Protein AF-F0H7C6-F1 (afdb_monomer_lite)

Foldseek 3Di:
DDDPPPPLALAEPQQWQAAEPPQQWTDGPPDQDDCVSQVAQDWHFYDDPHDTLFTEGEHDDPPDDWFLQHQYFYDDPSTTGGALIPPNVLAPDPVNVVSNVNSVVSCVVSVVSVVVVQVVCVVVVRYDD

Organism: NCBI:txid944557

pLDDT: mean 78.94, std 15.11, range [32.88, 96.88]

Sequence (129 aa):
MTRAASSPYLFTLDNIKSFNAQTREIIFQDFEPTSLLFPIYRNIEIHSYGKVLLHISTFVSSFNSQIFTDLSLVSESGKFYLSDCYPRNIEDNSQYVKENKAIQKAKEKRAAEWGEFLSILKKHGKLIE

Secondary structure (DSSP, 8-state):
-------S-SB-GGGEEEEETTT-EEEESSS---TTTS-TT-EEEEEETTEEEEEEEEE---SS--BSSS-EEEEETTEEEEESSBSGGGTT-GGGHHHHHHHHHHHHHTHHHHHHHHHHHHHTT-EE-

Radius of gyration: 14.86 Å; chains: 1; bounding box: 46×32×32 Å

Structure (mmCIF, N/CA/C/O backbone):
data_AF-F0H7C6-F1
#
_entry.id   AF-F0H7C6-F1
#
loop_
_atom_site.group_PDB
_atom_site.id
_atom_site.type_symbol
_atom_site.label_atom_id
_atom_site.label_alt_id
_atom_site.label_comp_id
_atom_site.label_asym_id
_atom_site.label_entity_id
_atom_site.label_seq_id
_atom_site.pdbx_PDB_ins_code
_atom_site.Cartn_x
_atom_site.Cartn_y
_atom_site.Cartn_z
_atom_site.occupancy
_atom_site.B_iso_or_equiv
_atom_site.auth_seq_id
_atom_site.auth_comp_id
_atom_site.auth_asym_id
_atom_site.auth_atom_id
_atom_site.pdbx_PDB_model_num
ATOM 1 N N . MET A 1 1 ? -26.294 -19.960 11.354 1.00 34.12 1 MET A N 1
ATOM 2 C CA . MET A 1 1 ? -25.149 -19.535 10.524 1.00 34.12 1 MET A CA 1
ATOM 3 C C . MET A 1 1 ? -25.652 -18.495 9.540 1.00 34.12 1 MET A C 1
ATOM 5 O O . MET A 1 1 ? -26.256 -18.844 8.535 1.00 34.12 1 MET A O 1
ATOM 9 N N . THR A 1 2 ? -25.542 -17.217 9.880 1.00 32.88 2 THR A N 1
ATOM 10 C CA . THR A 1 2 ? -25.925 -16.123 8.984 1.00 32.88 2 THR A CA 1
ATOM 11 C C . THR A 1 2 ? -24.890 -16.030 7.868 1.00 32.88 2 THR A C 1
ATOM 13 O O . THR A 1 2 ? -23.695 -15.956 8.145 1.00 32.88 2 THR A O 1
ATOM 16 N N . ARG A 1 3 ? -25.353 -16.082 6.609 1.00 35.44 3 ARG A N 1
ATOM 17 C CA . ARG A 1 3 ? -24.557 -15.792 5.407 1.00 35.44 3 ARG A CA 1
ATOM 18 C C . ARG A 1 3 ? -23.804 -14.484 5.646 1.00 35.44 3 ARG A C 1
ATOM 20 O O . ARG A 1 3 ? -24.420 -13.422 5.594 1.00 35.44 3 ARG A O 1
ATOM 27 N N . ALA A 1 4 ? -22.491 -14.550 5.848 1.00 38.38 4 ALA A N 1
ATOM 28 C CA . ALA A 1 4 ? -21.646 -13.465 5.392 1.00 38.38 4 ALA A CA 1
ATOM 29 C C . ALA A 1 4 ? -21.852 -13.442 3.876 1.00 38.38 4 ALA A C 1
ATOM 31 O O . ALA A 1 4 ? -21.396 -14.335 3.160 1.00 38.38 4 ALA A O 1
ATOM 32 N N . ALA A 1 5 ? -22.679 -12.510 3.399 1.00 36.22 5 ALA A N 1
ATOM 33 C CA . ALA A 1 5 ? -22.670 -12.152 1.996 1.00 36.22 5 ALA A CA 1
ATOM 34 C C . ALA A 1 5 ? -21.199 -11.958 1.621 1.00 36.22 5 ALA A C 1
ATOM 36 O O . ALA A 1 5 ? -20.463 -11.313 2.367 1.00 36.22 5 ALA A O 1
ATOM 37 N N . SER A 1 6 ? -20.768 -12.587 0.532 1.00 40.88 6 SER A N 1
ATOM 38 C CA . SER A 1 6 ? -19.458 -12.365 -0.057 1.00 40.88 6 SER A CA 1
ATOM 39 C C . SER A 1 6 ? -19.336 -10.874 -0.360 1.00 40.88 6 SER A C 1
ATOM 41 O O . SER A 1 6 ? -19.740 -10.428 -1.433 1.00 40.88 6 SER A O 1
ATOM 43 N N . SER A 1 7 ? -18.863 -10.082 0.598 1.00 43.75 7 SER A N 1
ATOM 44 C CA . SER A 1 7 ? -18.415 -8.736 0.301 1.00 43.75 7 SER A CA 1
ATOM 45 C C . SER A 1 7 ? -17.261 -8.920 -0.682 1.00 43.75 7 SER A C 1
ATOM 47 O O . SER A 1 7 ? -16.282 -9.571 -0.321 1.00 43.75 7 SER A O 1
ATOM 49 N N . PRO A 1 8 ? -17.340 -8.388 -1.914 1.00 50.94 8 PRO A N 1
ATOM 50 C CA . PRO A 1 8 ? -16.219 -8.409 -2.859 1.00 50.94 8 PRO A CA 1
ATOM 51 C C . PRO A 1 8 ? -15.022 -7.566 -2.367 1.00 50.94 8 PRO A C 1
ATOM 53 O O . PRO A 1 8 ? -14.013 -7.442 -3.053 1.00 50.94 8 PRO A O 1
ATOM 56 N N . TYR A 1 9 ? -15.139 -6.985 -1.173 1.00 54.09 9 TYR A N 1
ATOM 57 C CA . TYR A 1 9 ? -14.218 -6.046 -0.563 1.00 54.09 9 TYR A CA 1
ATOM 58 C C . TYR A 1 9 ? -13.341 -6.775 0.454 1.00 54.09 9 TYR A C 1
ATOM 60 O O . TYR A 1 9 ? -13.744 -7.012 1.590 1.00 54.09 9 TYR A O 1
ATOM 68 N N . LEU A 1 10 ? -12.132 -7.134 0.031 1.00 57.28 10 LEU A N 1
ATOM 69 C CA . LEU A 1 10 ? -11.116 -7.736 0.900 1.00 57.28 10 LEU A CA 1
ATOM 70 C C . LEU A 1 10 ? -10.391 -6.700 1.772 1.00 57.28 10 LEU A C 1
ATOM 72 O O . LEU A 1 10 ? -9.758 -7.057 2.761 1.00 57.28 10 LEU A O 1
ATOM 76 N N . PHE A 1 11 ? -10.496 -5.418 1.410 1.00 65.12 11 PHE A N 1
ATOM 77 C CA . PHE A 1 11 ? -9.902 -4.299 2.127 1.00 65.12 11 PHE A CA 1
ATOM 78 C C . PHE A 1 11 ? -10.961 -3.265 2.498 1.00 65.12 11 PHE A C 1
ATOM 80 O O . PHE A 1 11 ? -11.417 -2.480 1.666 1.00 65.12 11 PHE A O 1
ATOM 87 N N . THR A 1 12 ? -11.307 -3.226 3.778 1.00 71.88 12 THR A N 1
ATOM 88 C CA . THR A 1 12 ? -12.123 -2.162 4.366 1.00 71.88 12 THR A CA 1
ATOM 89 C C . THR A 1 12 ? -11.357 -1.503 5.505 1.00 71.88 12 THR A C 1
ATOM 91 O O . THR A 1 12 ? -10.427 -2.092 6.060 1.00 71.88 12 THR A O 1
ATOM 94 N N . LEU A 1 13 ? -11.745 -0.283 5.883 1.00 74.44 13 LEU A N 1
ATOM 95 C CA . LEU A 1 13 ? -11.157 0.373 7.053 1.00 74.44 13 LEU A CA 1
ATOM 96 C C . LEU A 1 13 ? -11.293 -0.478 8.310 1.00 74.44 13 LEU A C 1
ATOM 98 O O . LEU A 1 13 ? -10.375 -0.470 9.122 1.00 74.44 13 LEU A O 1
ATOM 102 N N . ASP A 1 14 ? -12.386 -1.221 8.466 1.00 78.81 14 ASP A N 1
ATOM 103 C CA . ASP A 1 14 ? -12.644 -2.062 9.640 1.00 78.81 14 ASP A CA 1
ATOM 104 C C . ASP A 1 14 ? -11.611 -3.184 9.774 1.00 78.81 14 ASP A C 1
ATOM 106 O O . ASP A 1 14 ? -11.224 -3.559 10.874 1.00 78.81 14 ASP A O 1
ATOM 110 N N . ASN A 1 15 ? -11.092 -3.649 8.643 1.00 81.31 15 ASN A N 1
ATOM 111 C CA . ASN A 1 15 ? -10.118 -4.726 8.551 1.00 81.31 15 ASN A CA 1
ATOM 112 C C . ASN A 1 15 ? -8.661 -4.270 8.721 1.00 81.31 15 ASN A C 1
ATOM 114 O O . ASN A 1 15 ? -7.777 -5.099 8.939 1.00 81.31 15 ASN A O 1
ATOM 118 N N . ILE A 1 16 ? -8.389 -2.966 8.643 1.00 87.06 16 ILE A N 1
ATOM 119 C CA . ILE A 1 16 ? -7.048 -2.402 8.827 1.00 87.06 16 ILE A CA 1
ATOM 120 C C . ILE A 1 16 ? -6.859 -2.064 10.304 1.00 87.06 16 ILE A C 1
ATOM 122 O O . ILE A 1 16 ? -7.609 -1.265 10.858 1.00 87.06 16 ILE A O 1
ATOM 126 N N . LYS A 1 17 ? -5.833 -2.629 10.940 1.00 91.50 17 LYS A N 1
ATOM 127 C CA . LYS A 1 17 ? -5.420 -2.258 12.298 1.00 91.50 17 LYS A CA 1
ATOM 128 C C . LYS A 1 17 ? -4.591 -0.981 12.276 1.00 91.50 17 LYS A C 1
ATOM 130 O O . LYS A 1 17 ? -4.892 -0.028 12.988 1.00 91.50 17 LYS A O 1
ATOM 135 N N . SER A 1 18 ? -3.546 -0.969 11.453 1.00 93.94 18 SER A N 1
ATOM 136 C CA . SER A 1 18 ? -2.665 0.183 11.292 1.00 93.94 18 SER A CA 1
ATOM 137 C C . SER A 1 18 ? -1.943 0.159 9.950 1.00 93.94 18 SER A C 1
ATOM 139 O O . SER A 1 18 ? -1.724 -0.902 9.366 1.00 93.94 18 SER A O 1
ATOM 141 N N . PHE A 1 19 ? -1.528 1.332 9.493 1.00 94.69 19 PHE A N 1
ATOM 142 C CA . PHE A 1 19 ? -0.711 1.517 8.305 1.00 94.69 19 PHE A CA 1
ATOM 143 C C . PHE A 1 19 ? 0.425 2.492 8.604 1.00 94.69 19 PHE A C 1
ATOM 145 O O . PHE A 1 19 ? 0.179 3.581 9.120 1.00 94.69 19 PHE A O 1
ATOM 152 N N . ASN A 1 20 ? 1.657 2.112 8.277 1.00 96.88 20 ASN A N 1
ATOM 153 C CA . ASN A 1 20 ? 2.829 2.962 8.444 1.00 96.88 20 ASN A CA 1
ATOM 154 C C . ASN A 1 20 ? 3.156 3.678 7.129 1.00 96.88 20 ASN A C 1
ATOM 156 O O . ASN A 1 20 ? 3.479 3.036 6.130 1.00 96.88 20 ASN A O 1
ATOM 160 N N . ALA A 1 21 ? 3.081 5.010 7.130 1.00 94.06 21 ALA A N 1
ATOM 161 C CA . ALA A 1 21 ? 3.292 5.821 5.934 1.00 94.06 21 ALA A CA 1
ATOM 162 C C . ALA A 1 21 ? 4.726 5.731 5.390 1.00 94.06 21 ALA A C 1
ATOM 164 O O . ALA A 1 21 ? 4.920 5.780 4.174 1.00 94.06 21 ALA A O 1
ATOM 165 N N . GLN A 1 22 ? 5.714 5.575 6.278 1.00 92.06 22 GLN A N 1
ATOM 166 C CA . GLN A 1 22 ? 7.134 5.530 5.929 1.00 92.06 22 GLN A CA 1
ATOM 167 C C . GLN A 1 22 ? 7.534 4.162 5.371 1.00 92.06 22 GLN A C 1
ATOM 169 O O . GLN A 1 22 ? 8.125 4.073 4.299 1.00 92.06 22 GLN A O 1
ATOM 174 N N . THR A 1 23 ? 7.193 3.079 6.076 1.00 93.12 23 THR A N 1
ATOM 175 C CA . THR A 1 23 ? 7.585 1.712 5.683 1.00 93.12 23 THR A CA 1
ATOM 176 C C . THR A 1 23 ? 6.624 1.074 4.685 1.00 93.12 23 THR A C 1
ATOM 178 O O . THR A 1 23 ? 6.932 0.022 4.117 1.00 93.12 23 THR A O 1
ATOM 181 N N . ARG A 1 24 ? 5.450 1.690 4.498 1.00 92.94 24 ARG A N 1
ATOM 182 C CA . ARG A 1 24 ? 4.296 1.163 3.761 1.00 92.94 24 ARG A CA 1
ATOM 183 C C . ARG A 1 24 ? 3.742 -0.152 4.320 1.00 92.94 24 ARG A C 1
ATOM 185 O O . ARG A 1 24 ? 2.995 -0.837 3.621 1.00 92.94 24 ARG A O 1
ATOM 192 N N . GLU A 1 25 ? 4.113 -0.525 5.545 1.00 93.19 25 GLU A N 1
ATOM 193 C CA . GLU A 1 25 ? 3.612 -1.731 6.212 1.00 93.19 25 GLU A CA 1
ATOM 194 C C . GLU A 1 25 ? 2.134 -1.559 6.561 1.00 93.19 25 GLU A C 1
ATOM 196 O O . GLU A 1 25 ? 1.732 -0.545 7.136 1.00 93.19 25 GLU A O 1
ATOM 201 N N . ILE A 1 26 ? 1.333 -2.567 6.229 1.00 90.69 26 ILE A N 1
ATOM 202 C CA . ILE A 1 26 ? -0.080 -2.640 6.579 1.00 90.69 26 ILE A CA 1
ATOM 203 C C . ILE A 1 26 ? -0.313 -3.827 7.508 1.00 90.69 26 ILE A C 1
ATOM 205 O O . ILE A 1 26 ? 0.106 -4.950 7.232 1.00 90.69 26 ILE A O 1
ATOM 209 N N . ILE A 1 27 ? -0.983 -3.565 8.626 1.00 90.19 27 ILE A N 1
ATOM 210 C CA . ILE A 1 27 ? -1.346 -4.575 9.615 1.00 90.19 27 ILE A CA 1
ATOM 211 C C . ILE A 1 27 ? -2.859 -4.716 9.600 1.00 90.19 27 ILE A C 1
ATOM 213 O O . ILE A 1 27 ? -3.587 -3.730 9.737 1.00 90.19 27 ILE A O 1
ATOM 217 N N . PHE A 1 28 ? -3.324 -5.950 9.466 1.00 86.06 28 PHE A N 1
ATOM 218 C CA . PHE A 1 28 ? -4.740 -6.288 9.504 1.00 86.06 28 PHE A CA 1
ATOM 219 C C . PHE A 1 28 ? -5.181 -6.663 10.917 1.00 86.06 28 PHE A C 1
ATOM 221 O O . PHE A 1 28 ? -4.373 -7.080 11.749 1.00 86.06 28 PHE A O 1
ATOM 228 N N . GLN A 1 29 ? -6.469 -6.490 11.189 1.00 85.56 29 GLN A N 1
ATOM 229 C CA . GLN A 1 29 ? -7.129 -7.030 12.373 1.00 85.56 29 GLN A CA 1
ATOM 230 C C . GLN A 1 29 ? -8.179 -8.054 11.954 1.00 85.56 29 GLN A C 1
ATOM 232 O O . GLN A 1 29 ? -8.699 -8.008 10.841 1.00 85.56 29 GLN A O 1
ATOM 237 N N . ASP A 1 30 ? -8.488 -8.965 12.873 1.00 79.38 30 ASP A N 1
ATOM 238 C CA . ASP A 1 30 ? -9.600 -9.913 12.767 1.00 79.38 30 ASP A CA 1
ATOM 239 C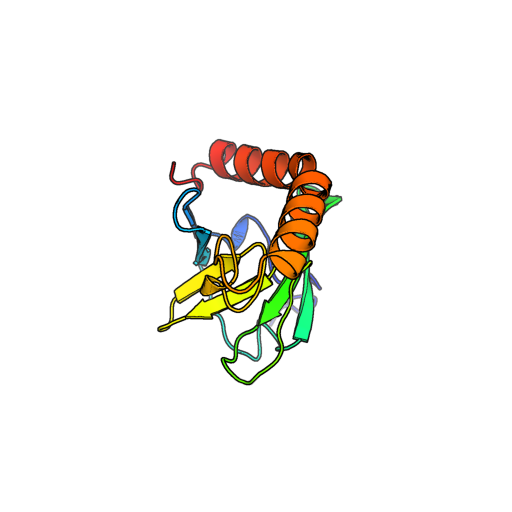 C . ASP A 1 30 ? -9.463 -10.992 11.671 1.00 79.38 30 ASP A C 1
ATOM 241 O O . ASP A 1 30 ? -10.365 -11.811 11.504 1.00 79.38 30 ASP A O 1
ATOM 245 N N . PHE A 1 31 ? -8.322 -11.063 10.972 1.00 74.25 31 PHE A N 1
ATOM 246 C CA . PHE A 1 31 ? -7.932 -12.199 10.126 1.00 74.25 31 PHE A CA 1
ATOM 247 C C . PHE A 1 31 ? -6.416 -12.263 9.892 1.00 74.25 31 PHE A C 1
ATOM 249 O O . PHE A 1 31 ? -5.696 -11.271 10.016 1.00 74.25 31 PHE A O 1
ATOM 256 N N . GLU A 1 32 ? -5.950 -13.445 9.490 1.00 68.69 32 GLU A N 1
ATOM 257 C CA . GLU A 1 32 ? -4.604 -13.660 8.965 1.00 68.69 32 GLU A CA 1
ATOM 258 C C . GLU A 1 32 ? -4.644 -13.615 7.428 1.00 68.69 32 GLU A C 1
ATOM 260 O O . GLU A 1 32 ? -5.477 -14.304 6.828 1.00 68.69 32 GLU A O 1
ATOM 265 N N . PRO A 1 33 ? -3.800 -12.815 6.753 1.00 70.31 33 PRO A N 1
ATOM 266 C CA . PRO A 1 33 ? -3.838 -12.731 5.301 1.00 70.31 33 PRO A CA 1
ATOM 267 C C . PRO A 1 33 ? -3.318 -14.029 4.672 1.00 70.31 33 PRO A C 1
ATOM 269 O O . PRO A 1 33 ? -2.120 -14.291 4.607 1.00 70.31 33 PRO A O 1
ATOM 272 N N . THR A 1 34 ? -4.244 -14.857 4.199 1.00 70.38 34 THR A N 1
ATOM 273 C CA . THR A 1 34 ? -3.945 -16.106 3.488 1.00 70.38 34 THR A CA 1
ATOM 274 C C . THR A 1 34 ? -4.079 -15.906 1.982 1.00 70.38 34 THR A C 1
ATOM 276 O O . THR A 1 34 ? -4.777 -15.000 1.536 1.00 70.38 34 THR A O 1
ATOM 279 N N . SER A 1 35 ? -3.489 -16.788 1.171 1.00 63.25 35 SER A N 1
ATOM 280 C CA . SER A 1 35 ? -3.709 -16.804 -0.287 1.00 63.25 35 SER A CA 1
ATOM 281 C C . SER A 1 35 ? -5.160 -17.116 -0.684 1.00 63.25 35 SER A C 1
ATOM 283 O O . SER A 1 35 ? -5.545 -16.881 -1.826 1.00 63.25 35 SER A O 1
ATOM 285 N N . LEU A 1 36 ? -5.972 -17.631 0.246 1.00 65.62 36 LEU A N 1
ATOM 286 C CA . LEU A 1 36 ? -7.408 -17.830 0.061 1.00 65.62 36 LEU A CA 1
ATOM 287 C C . LEU A 1 36 ? -8.179 -16.506 0.198 1.00 65.62 36 LEU A C 1
ATOM 289 O O . LEU A 1 36 ? -9.095 -16.250 -0.579 1.00 65.62 36 LEU A O 1
ATOM 293 N N . LEU A 1 37 ? -7.798 -15.673 1.174 1.00 64.50 37 LEU A N 1
ATOM 294 C CA . LEU A 1 37 ? -8.384 -14.347 1.389 1.00 64.50 37 LEU A CA 1
ATOM 295 C C . LEU A 1 37 ? -7.817 -13.325 0.402 1.00 64.50 37 LEU A C 1
ATOM 297 O O . LEU A 1 37 ? -8.568 -12.554 -0.166 1.00 64.50 37 LEU A O 1
ATOM 301 N N . PHE A 1 38 ? -6.519 -13.360 0.119 1.00 66.12 38 PHE A N 1
ATOM 302 C CA . PHE A 1 38 ? -5.858 -12.507 -0.867 1.00 66.12 38 PHE A CA 1
ATOM 303 C C . PHE A 1 38 ? -5.367 -13.380 -2.020 1.00 66.12 38 PHE A C 1
ATOM 305 O O . PHE A 1 38 ? -4.182 -13.714 -2.079 1.00 66.12 38 PHE A O 1
ATOM 312 N N . PRO A 1 39 ? -6.267 -13.802 -2.927 1.00 63.97 39 PRO A N 1
ATOM 313 C CA . PRO A 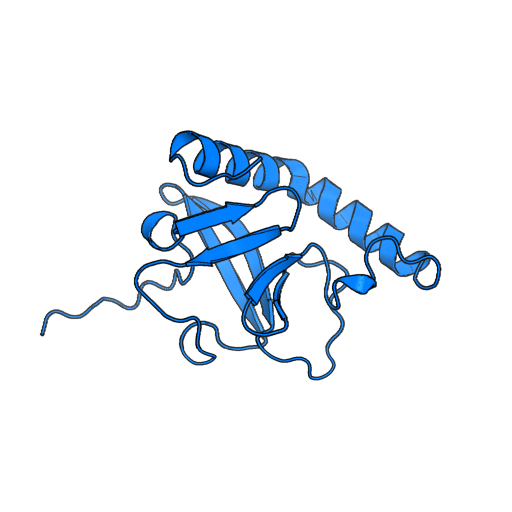1 39 ? -5.876 -14.577 -4.094 1.00 63.97 39 PRO A CA 1
ATOM 314 C C . PRO A 1 39 ? -4.787 -13.840 -4.866 1.00 63.97 39 PRO A C 1
ATOM 316 O O . PRO A 1 39 ? -4.893 -12.642 -5.116 1.00 63.97 39 PRO A O 1
ATOM 319 N N . ILE A 1 40 ? -3.731 -14.567 -5.221 1.00 66.06 40 ILE A N 1
ATOM 320 C CA . ILE A 1 40 ? -2.580 -14.045 -5.964 1.00 66.06 40 ILE A CA 1
ATOM 321 C C . ILE A 1 40 ? -3.063 -13.562 -7.345 1.00 66.06 40 ILE A C 1
ATOM 323 O O . ILE A 1 40 ? -3.921 -14.207 -7.952 1.00 66.06 40 ILE A O 1
ATOM 327 N N . TYR A 1 41 ? -2.514 -12.448 -7.842 1.00 61.69 41 TYR A N 1
ATOM 328 C CA . TYR A 1 41 ? -2.810 -11.878 -9.165 1.00 61.69 41 TYR A CA 1
ATOM 329 C C . TYR A 1 41 ? -4.250 -11.376 -9.339 1.00 61.69 41 TYR A C 1
ATOM 331 O O . TYR A 1 41 ? -4.844 -11.511 -10.412 1.00 61.69 41 TYR A O 1
ATOM 339 N N . ARG A 1 42 ? -4.843 -10.799 -8.290 1.00 65.12 42 ARG A N 1
ATOM 340 C CA . ARG A 1 42 ? -6.166 -10.169 -8.363 1.00 65.12 42 ARG A CA 1
ATOM 341 C C . ARG A 1 42 ? -6.071 -8.671 -8.132 1.00 65.12 42 ARG A C 1
ATOM 343 O O . ARG A 1 42 ? -5.284 -8.201 -7.318 1.00 65.12 42 ARG A O 1
ATOM 350 N N . ASN A 1 43 ? -6.933 -7.940 -8.829 1.00 65.38 43 ASN A N 1
ATOM 351 C CA . ASN A 1 43 ? -7.199 -6.551 -8.505 1.00 65.38 43 ASN A CA 1
ATOM 352 C C . ASN A 1 43 ? -8.186 -6.527 -7.339 1.00 65.38 43 ASN A C 1
ATOM 354 O O . ASN A 1 43 ? -9.272 -7.102 -7.427 1.00 65.38 43 ASN A O 1
ATOM 358 N N . ILE A 1 44 ? -7.788 -5.888 -6.252 1.00 72.44 44 ILE A N 1
ATOM 359 C CA . ILE A 1 44 ? -8.617 -5.581 -5.092 1.00 72.44 44 ILE A CA 1
ATOM 360 C C . ILE A 1 44 ? -8.803 -4.066 -5.029 1.00 72.44 44 ILE A C 1
ATOM 362 O O . ILE A 1 44 ? -8.015 -3.297 -5.584 1.00 72.44 44 ILE A O 1
ATOM 366 N N . GLU A 1 45 ? -9.840 -3.635 -4.331 1.00 73.00 45 GLU A N 1
ATOM 367 C CA . GLU A 1 45 ? -10.162 -2.223 -4.185 1.00 73.00 45 GLU A CA 1
ATOM 368 C C . GLU A 1 45 ? -10.227 -1.854 -2.708 1.00 73.00 45 GLU A C 1
ATOM 370 O O . GLU A 1 45 ? -10.814 -2.584 -1.906 1.00 73.00 45 GLU A O 1
ATOM 375 N N . ILE A 1 46 ? -9.656 -0.706 -2.350 1.00 69.12 46 ILE A N 1
ATOM 376 C CA . ILE A 1 46 ? -9.938 -0.052 -1.072 1.00 69.12 46 ILE A CA 1
ATOM 377 C C . ILE A 1 46 ? -11.140 0.842 -1.285 1.00 69.12 46 ILE A C 1
ATOM 379 O O . ILE A 1 46 ? -11.114 1.707 -2.156 1.00 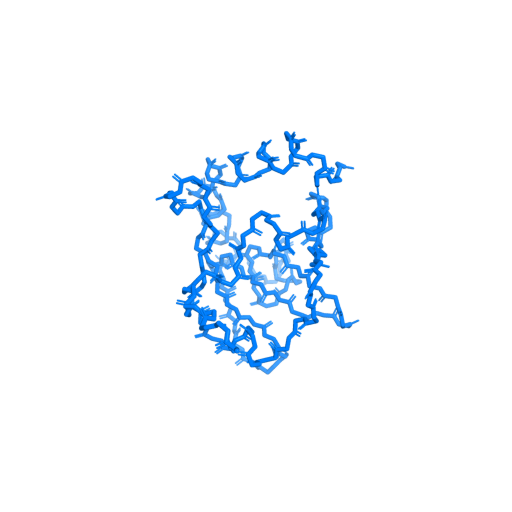69.12 46 ILE A O 1
ATOM 383 N N . HIS A 1 47 ? -12.166 0.660 -0.464 1.00 68.88 47 HIS A N 1
ATOM 384 C CA . HIS A 1 47 ? -13.373 1.476 -0.500 1.00 68.88 47 HIS A CA 1
ATOM 385 C C . HIS A 1 47 ? -13.480 2.373 0.730 1.00 68.88 47 HIS A C 1
ATOM 387 O O . HIS A 1 47 ? -13.074 2.001 1.831 1.00 68.88 47 HIS A O 1
ATOM 393 N N . SER A 1 48 ? -14.095 3.538 0.552 1.00 67.38 48 SER A N 1
ATOM 394 C CA . SER A 1 48 ? -14.545 4.404 1.641 1.00 67.38 48 SER A CA 1
ATOM 395 C C . SER A 1 48 ? -15.929 4.947 1.319 1.00 67.38 48 SER A C 1
ATOM 397 O O . SER A 1 48 ? -16.135 5.525 0.254 1.00 67.38 48 SER A O 1
ATOM 399 N N . TYR A 1 49 ? -16.894 4.710 2.214 1.00 66.88 49 TYR A N 1
ATOM 400 C CA . TYR A 1 49 ? -18.292 5.153 2.088 1.00 66.88 49 TYR A CA 1
ATOM 401 C C . TYR A 1 49 ? -18.921 4.913 0.691 1.00 66.88 49 TYR A C 1
ATOM 403 O O . TYR A 1 49 ? -19.690 5.737 0.205 1.00 66.88 49 TYR A O 1
ATOM 411 N N . GLY A 1 50 ? -18.599 3.788 0.036 1.00 65.88 50 GLY A N 1
ATOM 412 C CA . GLY A 1 50 ? -19.141 3.414 -1.282 1.00 65.88 50 GLY A CA 1
ATOM 413 C C . GLY A 1 50 ? -18.377 3.948 -2.504 1.00 65.88 50 GLY A C 1
ATOM 414 O O . GLY A 1 50 ? -18.846 3.771 -3.626 1.00 65.88 50 GLY A O 1
ATOM 415 N N . LYS A 1 51 ? -17.212 4.581 -2.312 1.00 71.62 51 LYS A N 1
ATOM 416 C CA . LYS A 1 51 ? -16.296 5.020 -3.377 1.00 71.62 51 LYS A CA 1
ATOM 417 C C . LYS A 1 51 ? -15.031 4.155 -3.387 1.00 71.62 51 LYS A C 1
ATOM 419 O O . LYS A 1 51 ? -14.440 3.941 -2.327 1.00 71.62 51 LYS A O 1
ATOM 424 N N . VAL A 1 52 ? -14.579 3.743 -4.577 1.00 72.19 52 VAL A N 1
ATOM 425 C CA . VAL A 1 52 ? -13.242 3.155 -4.772 1.00 72.19 52 VAL A CA 1
ATOM 426 C C . VAL A 1 52 ? -12.191 4.240 -4.550 1.00 72.19 52 VAL A C 1
ATOM 428 O O . VAL A 1 52 ? -12.164 5.242 -5.261 1.00 72.19 52 VAL A O 1
ATOM 431 N N . LEU A 1 53 ? -11.343 4.044 -3.548 1.00 75.94 53 LEU A N 1
ATOM 432 C CA . LEU A 1 53 ? -10.185 4.883 -3.274 1.00 75.94 53 LEU A CA 1
ATOM 433 C C . LEU A 1 53 ? -8.966 4.398 -4.043 1.00 75.94 53 LEU A C 1
ATOM 435 O O . LEU A 1 53 ? -8.361 5.167 -4.768 1.00 75.94 53 LEU A O 1
ATOM 439 N N . LEU A 1 54 ? -8.590 3.130 -3.898 1.00 80.44 54 LEU A N 1
ATOM 440 C CA . LEU A 1 54 ? -7.370 2.606 -4.509 1.00 80.44 54 LEU A CA 1
ATOM 441 C C . LEU A 1 54 ? -7.653 1.280 -5.192 1.00 80.44 54 LEU A C 1
ATOM 443 O O . LEU A 1 54 ? -8.282 0.408 -4.599 1.00 80.44 54 LEU A O 1
ATOM 447 N N . HIS A 1 55 ? -7.121 1.119 -6.400 1.00 79.44 55 HIS A N 1
ATOM 448 C CA . HIS A 1 55 ? -6.970 -0.183 -7.037 1.00 79.44 55 HIS A CA 1
ATOM 449 C C . HIS A 1 55 ? -5.604 -0.749 -6.664 1.00 79.44 55 HIS A C 1
ATOM 451 O O . HIS A 1 55 ? -4.592 -0.054 -6.785 1.00 79.44 55 HIS A O 1
ATOM 457 N N . ILE A 1 56 ? -5.583 -1.993 -6.198 1.00 78.06 56 ILE A N 1
ATOM 458 C CA . ILE A 1 56 ? -4.370 -2.675 -5.758 1.00 78.06 56 ILE A CA 1
ATOM 459 C C . ILE A 1 56 ? -4.279 -4.028 -6.448 1.00 78.06 56 ILE A C 1
ATOM 461 O O . ILE A 1 56 ? -5.254 -4.770 -6.502 1.00 78.06 56 ILE A O 1
ATOM 465 N N . SER A 1 57 ? -3.092 -4.377 -6.911 1.00 77.31 57 SER A N 1
ATOM 466 C CA . SER A 1 57 ? -2.770 -5.697 -7.439 1.00 77.31 57 SER A CA 1
ATOM 467 C C . SER A 1 57 ? -2.194 -6.574 -6.313 1.00 77.31 57 SER A C 1
ATOM 469 O O . SER A 1 57 ? -1.292 -6.158 -5.589 1.00 77.31 57 SER A O 1
ATOM 471 N N . THR A 1 58 ? -2.712 -7.783 -6.098 1.00 72.81 58 THR A N 1
ATOM 472 C CA . THR A 1 58 ? -2.265 -8.668 -5.002 1.00 72.81 58 THR A CA 1
ATOM 473 C C . THR A 1 58 ? -1.104 -9.586 -5.396 1.00 72.81 58 THR A C 1
ATOM 475 O O . THR A 1 58 ? -1.169 -10.317 -6.386 1.00 72.81 58 THR A O 1
ATOM 478 N N . PHE A 1 59 ? -0.072 -9.633 -4.547 1.00 70.56 59 PHE A N 1
ATOM 479 C CA . PHE A 1 59 ? 1.113 -10.488 -4.675 1.00 70.56 59 PHE A CA 1
ATOM 480 C C . PHE A 1 59 ? 1.467 -11.132 -3.333 1.00 70.56 59 PHE A C 1
ATOM 482 O O . PHE A 1 59 ? 2.171 -10.567 -2.501 1.00 70.56 59 PHE A O 1
ATOM 489 N N . VAL A 1 60 ? 1.001 -12.363 -3.121 1.00 60.59 60 VAL A N 1
ATOM 490 C CA . VAL A 1 60 ? 1.306 -13.135 -1.895 1.00 60.59 60 VAL A CA 1
ATOM 491 C C . VAL A 1 60 ? 2.500 -14.082 -2.094 1.00 60.59 60 VAL A C 1
ATOM 493 O O . VAL A 1 60 ? 2.849 -14.855 -1.211 1.00 60.59 60 VAL A O 1
ATOM 496 N N . SER A 1 61 ? 3.130 -14.048 -3.268 1.00 59.81 61 SER A N 1
ATOM 497 C CA . SER A 1 61 ? 4.171 -14.985 -3.684 1.00 59.81 61 SER A CA 1
ATOM 498 C C . SER A 1 61 ? 5.380 -14.234 -4.230 1.00 59.81 61 SER A C 1
ATOM 500 O O . SER A 1 61 ? 5.215 -13.265 -4.967 1.00 59.81 61 SER A O 1
ATOM 502 N N . SER A 1 62 ? 6.584 -14.714 -3.902 1.00 56.94 62 SER A N 1
ATOM 503 C CA . SER A 1 62 ? 7.843 -14.206 -4.455 1.00 56.94 62 SER A CA 1
ATOM 504 C C . SER A 1 62 ? 8.151 -14.702 -5.872 1.00 56.94 62 SER A C 1
ATOM 506 O O . SER A 1 62 ? 9.182 -14.352 -6.449 1.00 56.94 62 SER A O 1
ATOM 508 N N . PHE A 1 63 ? 7.278 -15.540 -6.440 1.00 55.72 63 PHE A N 1
ATOM 509 C CA . PHE A 1 63 ? 7.483 -16.113 -7.762 1.00 55.72 63 PHE A CA 1
ATOM 510 C C . PHE A 1 63 ? 7.209 -15.083 -8.868 1.00 55.72 63 PHE A C 1
ATOM 512 O O . PHE A 1 63 ? 6.180 -14.413 -8.902 1.00 55.72 63 PHE A O 1
ATOM 519 N N . ASN A 1 64 ? 8.197 -14.985 -9.757 1.00 52.47 64 ASN A N 1
ATOM 520 C CA . ASN A 1 64 ? 8.458 -13.922 -10.723 1.00 52.47 64 ASN A CA 1
ATOM 521 C C . ASN A 1 64 ? 7.231 -13.388 -11.487 1.00 52.47 64 ASN A C 1
ATOM 523 O O . ASN A 1 64 ? 6.739 -14.004 -12.431 1.00 52.47 64 ASN A O 1
ATOM 527 N N . SER A 1 65 ? 6.835 -12.167 -11.143 1.00 63.91 65 SER A N 1
ATOM 528 C CA . SER A 1 65 ? 5.963 -11.298 -11.935 1.00 63.91 65 SER A CA 1
ATOM 529 C C . SER A 1 65 ? 6.281 -9.858 -11.543 1.00 63.91 65 SER A C 1
ATOM 531 O O . SER A 1 65 ? 5.876 -9.409 -10.474 1.00 63.91 65 SER A O 1
ATOM 533 N N . GLN A 1 66 ? 7.069 -9.154 -12.351 1.00 72.62 66 GLN A N 1
ATOM 534 C CA . GLN A 1 66 ? 7.364 -7.744 -12.095 1.00 72.62 66 GLN A CA 1
ATOM 535 C C . GLN A 1 66 ? 6.128 -6.899 -12.400 1.00 72.62 66 GLN A C 1
ATOM 537 O O . GLN A 1 66 ? 5.527 -7.039 -13.466 1.00 72.62 66 GLN A O 1
ATOM 542 N N . ILE A 1 67 ? 5.779 -6.003 -11.481 1.00 78.50 67 ILE A N 1
ATOM 543 C CA . ILE A 1 67 ? 4.742 -4.990 -11.667 1.00 78.50 67 ILE A CA 1
ATOM 544 C C . ILE A 1 67 ? 5.373 -3.632 -11.435 1.00 78.50 67 ILE A C 1
ATOM 546 O O . ILE A 1 67 ? 5.774 -3.300 -10.326 1.00 78.50 67 ILE A O 1
ATOM 550 N N . PHE A 1 68 ? 5.452 -2.835 -12.494 1.00 81.94 68 PHE A N 1
ATOM 551 C CA . PHE A 1 68 ? 6.127 -1.540 -12.451 1.00 81.94 68 PHE A CA 1
ATOM 552 C C . PHE A 1 68 ? 5.178 -0.359 -12.276 1.00 81.94 68 PHE A C 1
ATOM 554 O O . PHE A 1 68 ? 5.630 0.751 -12.046 1.00 81.94 68 PHE A O 1
ATOM 561 N N . THR A 1 69 ? 3.873 -0.533 -12.464 1.00 83.00 69 THR A N 1
ATOM 562 C CA . THR A 1 69 ? 2.965 0.622 -12.548 1.00 83.00 69 THR A CA 1
ATOM 563 C C . THR A 1 69 ? 1.745 0.520 -11.658 1.00 83.00 69 THR A C 1
ATOM 565 O O . THR A 1 69 ? 1.015 1.503 -11.549 1.00 83.00 69 THR A O 1
ATOM 568 N N . ASP A 1 70 ? 1.538 -0.601 -10.971 1.00 82.12 70 ASP A N 1
ATOM 569 C CA . ASP A 1 70 ? 0.348 -0.808 -10.149 1.00 82.12 70 ASP A CA 1
ATOM 570 C C . ASP A 1 70 ? 0.716 -0.822 -8.669 1.00 82.12 70 ASP A C 1
ATOM 572 O O . ASP A 1 70 ? 1.709 -1.429 -8.259 1.00 82.12 70 ASP A O 1
ATOM 576 N N . LEU A 1 71 ? -0.119 -0.162 -7.863 1.00 87.31 71 LEU A N 1
ATOM 577 C CA . LEU A 1 71 ? -0.036 -0.250 -6.414 1.00 87.31 71 LEU A CA 1
ATOM 578 C C . LEU A 1 71 ? -0.264 -1.711 -6.040 1.00 87.31 71 LEU A C 1
ATOM 580 O O . LEU A 1 71 ? -1.257 -2.304 -6.446 1.00 87.31 71 LEU A O 1
ATOM 584 N N . SER A 1 72 ? 0.663 -2.295 -5.302 1.00 85.12 72 SER A N 1
ATOM 585 C CA . SER A 1 72 ? 0.717 -3.733 -5.098 1.00 85.12 72 SER A CA 1
ATOM 586 C C . SER A 1 72 ? 0.702 -4.072 -3.614 1.00 85.12 72 SER A C 1
ATOM 588 O O . SER A 1 72 ? 1.486 -3.517 -2.844 1.00 85.12 72 SER A O 1
ATOM 590 N N . LEU A 1 73 ? -0.171 -4.997 -3.210 1.00 85.00 73 LEU A N 1
ATOM 591 C CA . LEU A 1 73 ? -0.113 -5.618 -1.890 1.00 85.00 73 LEU A CA 1
ATOM 592 C C . LEU A 1 73 ? 0.882 -6.768 -1.950 1.00 85.00 73 LEU A C 1
ATOM 594 O O . LEU A 1 73 ? 0.608 -7.773 -2.602 1.00 85.00 73 LEU A O 1
ATOM 598 N N . VAL A 1 74 ? 2.004 -6.629 -1.256 1.00 82.75 74 VAL A N 1
ATOM 599 C CA . VAL A 1 74 ? 3.124 -7.571 -1.330 1.00 82.75 74 VAL A CA 1
ATOM 600 C C . VAL A 1 74 ? 3.394 -8.193 0.036 1.00 82.75 74 VAL A C 1
ATOM 602 O O . VAL A 1 74 ? 3.287 -7.507 1.055 1.00 82.75 74 VAL A O 1
ATOM 605 N N . SER A 1 75 ? 3.741 -9.482 0.060 1.00 81.12 75 SER A N 1
ATOM 606 C CA . SER A 1 75 ? 4.180 -10.187 1.272 1.00 81.12 75 SER A CA 1
ATOM 607 C C . SER A 1 75 ? 5.695 -10.392 1.264 1.00 81.12 75 SER A C 1
ATOM 609 O O . SER A 1 75 ? 6.239 -10.993 0.338 1.00 81.12 75 SER A O 1
ATOM 611 N N . GLU A 1 76 ? 6.380 -9.914 2.302 1.00 79.31 76 GLU A N 1
ATOM 612 C CA . GLU A 1 76 ? 7.817 -10.110 2.511 1.00 79.31 76 GLU A CA 1
ATOM 613 C C . GLU A 1 76 ? 8.068 -10.526 3.964 1.00 79.31 76 GLU A C 1
ATOM 615 O O . GLU A 1 76 ? 7.673 -9.827 4.897 1.00 79.31 76 GLU A O 1
ATOM 620 N N . SER A 1 77 ? 8.719 -11.676 4.173 1.00 80.00 77 SER A N 1
ATOM 621 C CA . SER A 1 77 ? 9.063 -12.193 5.511 1.00 80.00 77 SER A CA 1
ATOM 622 C C . SER A 1 77 ? 7.872 -12.268 6.486 1.00 80.00 77 SER A C 1
ATOM 624 O O . SER A 1 77 ? 8.024 -12.022 7.681 1.00 80.00 77 SER A O 1
ATOM 626 N N . GLY A 1 78 ? 6.675 -12.584 5.976 1.00 77.56 78 GLY A N 1
ATOM 627 C CA . GLY A 1 78 ? 5.440 -12.685 6.768 1.00 77.56 78 GLY A CA 1
ATOM 628 C C . GLY A 1 78 ? 4.757 -11.348 7.081 1.00 77.56 78 GLY A C 1
ATOM 629 O O . GLY A 1 78 ? 3.764 -11.331 7.804 1.00 77.56 78 GLY A O 1
ATOM 630 N N . LYS A 1 79 ? 5.262 -10.234 6.541 1.00 85.94 79 LYS A N 1
ATOM 631 C CA . LYS A 1 79 ? 4.676 -8.893 6.664 1.00 85.94 79 LYS A CA 1
ATOM 632 C C . LYS A 1 79 ? 4.085 -8.433 5.339 1.00 85.94 79 LYS A C 1
ATOM 634 O O . LYS A 1 79 ? 4.546 -8.847 4.278 1.00 85.94 79 LYS A O 1
ATOM 639 N N . PHE A 1 80 ? 3.102 -7.539 5.409 1.00 86.69 80 PHE A N 1
ATOM 640 C CA . PHE A 1 80 ? 2.393 -7.024 4.241 1.00 86.69 80 PHE A CA 1
ATOM 641 C C . PHE A 1 80 ? 2.683 -5.550 4.014 1.00 86.69 80 PHE A C 1
ATOM 643 O O . PHE A 1 80 ? 2.730 -4.761 4.958 1.00 86.69 80 PHE A O 1
ATOM 650 N N . TYR A 1 81 ? 2.833 -5.176 2.747 1.00 89.31 81 TYR A N 1
ATOM 651 C CA . TYR A 1 81 ? 3.163 -3.814 2.351 1.00 89.31 81 TYR A CA 1
ATOM 652 C C . TYR A 1 81 ? 2.341 -3.373 1.143 1.00 89.31 81 TYR A C 1
ATOM 654 O O . TYR A 1 81 ? 2.066 -4.180 0.258 1.00 89.31 81 TYR 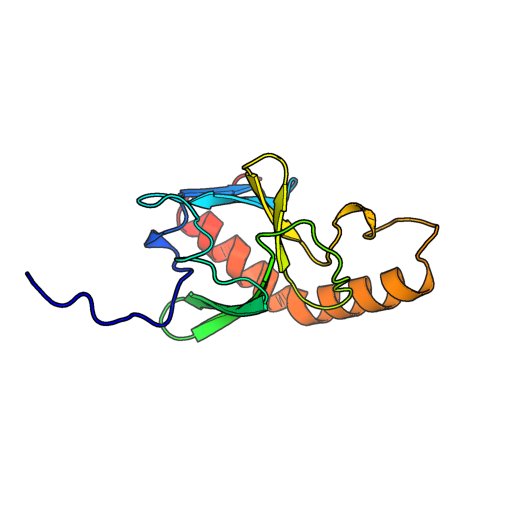A O 1
ATOM 662 N N . LEU A 1 82 ? 1.989 -2.086 1.084 1.00 90.06 82 LEU A N 1
ATOM 663 C CA . LEU A 1 82 ? 1.438 -1.452 -0.119 1.00 90.06 82 LEU A CA 1
ATOM 664 C C . LEU A 1 82 ? 2.548 -0.703 -0.856 1.00 90.06 82 LEU A C 1
ATOM 666 O O . LEU A 1 82 ? 2.943 0.385 -0.443 1.00 90.06 82 LEU A O 1
ATOM 670 N N . SER A 1 83 ? 3.067 -1.282 -1.935 1.00 89.81 83 SER A N 1
ATOM 671 C CA . SER A 1 83 ? 4.198 -0.720 -2.678 1.00 89.81 83 SER A CA 1
ATOM 672 C C . SER A 1 83 ? 3.796 -0.214 -4.056 1.00 89.81 83 SER A C 1
ATOM 674 O O . SER A 1 83 ? 2.913 -0.774 -4.697 1.00 89.81 83 SER A O 1
ATOM 676 N N . ASP A 1 84 ? 4.457 0.845 -4.522 1.00 89.56 84 ASP A N 1
ATOM 677 C CA . ASP A 1 84 ? 4.214 1.436 -5.839 1.00 89.56 84 ASP A CA 1
ATOM 678 C C . ASP A 1 84 ? 4.711 0.551 -7.001 1.00 89.56 84 ASP A C 1
ATOM 680 O O . ASP A 1 84 ? 4.346 0.796 -8.154 1.00 89.56 84 ASP A O 1
ATOM 684 N N . CYS A 1 85 ? 5.495 -0.490 -6.695 1.00 87.62 85 CYS A N 1
ATOM 685 C CA . CYS A 1 85 ? 5.911 -1.536 -7.622 1.00 87.62 85 CYS A CA 1
ATOM 686 C C . CYS A 1 85 ? 6.194 -2.865 -6.896 1.00 87.62 85 CYS A C 1
ATOM 688 O O . CYS A 1 85 ? 6.217 -2.947 -5.668 1.00 87.62 85 CYS A O 1
ATOM 690 N N . TYR A 1 86 ? 6.430 -3.925 -7.663 1.00 84.75 86 TYR A N 1
ATOM 691 C CA . TYR A 1 86 ? 6.945 -5.190 -7.162 1.00 84.75 86 TYR A CA 1
ATOM 692 C C . TYR A 1 86 ? 7.987 -5.773 -8.130 1.00 84.75 86 TYR A C 1
ATOM 694 O O . TYR A 1 86 ? 7.725 -5.821 -9.337 1.00 84.75 86 TYR A O 1
ATOM 702 N N . PRO A 1 87 ? 9.116 -6.316 -7.638 1.00 84.00 87 PRO A N 1
ATOM 703 C CA . PRO A 1 87 ? 9.650 -6.220 -6.272 1.00 84.00 87 PRO A CA 1
ATOM 704 C C . PRO A 1 87 ? 9.888 -4.789 -5.764 1.00 84.00 87 PRO A C 1
ATOM 706 O O . PRO A 1 87 ? 10.220 -3.900 -6.542 1.00 84.00 87 PRO A O 1
ATOM 709 N N . ARG A 1 88 ? 9.759 -4.565 -4.446 1.00 85.75 88 ARG A N 1
ATOM 710 C CA . ARG A 1 88 ? 9.862 -3.216 -3.847 1.00 85.75 88 ARG A CA 1
ATOM 711 C C . ARG A 1 88 ? 11.233 -2.563 -4.010 1.00 85.75 88 ARG A C 1
ATOM 713 O O . ARG A 1 88 ? 11.335 -1.346 -4.034 1.00 85.75 88 ARG A O 1
ATOM 720 N N . ASN A 1 89 ? 12.289 -3.365 -4.135 1.00 85.69 89 ASN A N 1
ATOM 721 C CA . ASN A 1 89 ? 13.666 -2.897 -4.323 1.00 85.69 89 ASN A CA 1
ATOM 722 C C . ASN A 1 89 ? 13.963 -2.378 -5.745 1.00 85.69 89 ASN A C 1
ATOM 724 O O . ASN A 1 89 ? 15.125 -2.114 -6.065 1.00 85.69 89 ASN A O 1
ATOM 728 N N . ILE A 1 90 ? 12.946 -2.292 -6.607 1.00 87.50 90 ILE A N 1
ATOM 729 C CA . ILE A 1 90 ? 13.028 -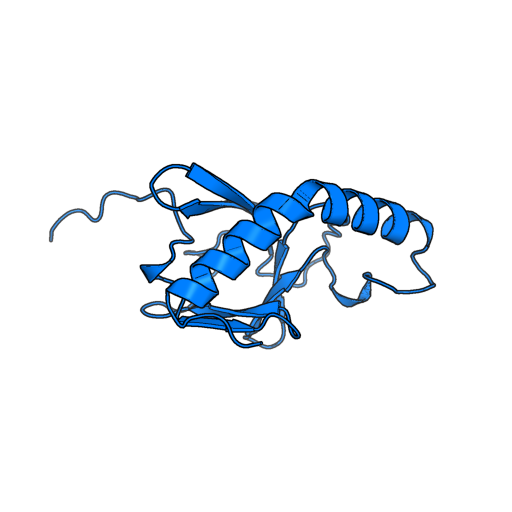1.653 -7.922 1.00 87.50 90 ILE A CA 1
ATOM 730 C C . ILE A 1 90 ? 12.820 -0.140 -7.806 1.00 87.50 90 ILE A C 1
ATOM 732 O O . ILE A 1 90 ? 13.486 0.607 -8.530 1.00 87.50 90 ILE A O 1
ATOM 736 N N . GLU A 1 91 ? 11.943 0.306 -6.899 1.00 84.19 91 GLU A N 1
ATOM 737 C CA . GLU A 1 91 ? 11.718 1.734 -6.647 1.00 84.19 91 GLU A CA 1
ATOM 738 C C . GLU A 1 91 ? 13.054 2.394 -6.270 1.00 84.19 91 GLU A C 1
ATOM 740 O O . GLU A 1 91 ? 13.818 1.869 -5.458 1.00 84.19 91 GLU A O 1
ATOM 745 N N . ASP A 1 92 ? 13.370 3.502 -6.940 1.00 84.06 92 ASP A N 1
ATOM 746 C CA . ASP A 1 92 ? 14.596 4.297 -6.773 1.00 84.06 92 ASP A CA 1
ATOM 747 C C . ASP A 1 92 ? 15.923 3.559 -7.052 1.00 84.06 92 ASP A C 1
ATOM 749 O O . ASP A 1 92 ? 17.015 4.091 -6.831 1.00 84.06 92 ASP A O 1
ATOM 753 N N . ASN A 1 93 ? 15.870 2.351 -7.617 1.00 87.81 93 ASN A N 1
ATOM 754 C CA . ASN A 1 93 ? 17.058 1.602 -8.005 1.00 87.81 93 ASN A CA 1
ATOM 755 C C . ASN A 1 93 ? 17.649 2.107 -9.335 1.00 87.81 93 ASN A C 1
ATOM 757 O O . ASN A 1 93 ? 17.004 2.086 -10.389 1.00 87.81 93 ASN A O 1
ATOM 761 N N . SER A 1 94 ? 18.924 2.501 -9.306 1.00 87.06 94 SER A N 1
ATOM 762 C CA . SER A 1 94 ? 19.645 3.061 -10.458 1.00 87.06 94 SER A CA 1
ATOM 763 C C . SER A 1 94 ? 19.820 2.091 -11.631 1.00 87.06 94 SER A C 1
ATOM 765 O O . SER A 1 94 ? 20.090 2.536 -12.743 1.00 87.06 94 SER A O 1
ATOM 767 N N . GLN A 1 95 ? 19.627 0.785 -11.429 1.00 90.38 95 GLN A N 1
ATOM 768 C CA . GLN A 1 95 ? 19.637 -0.207 -12.510 1.00 90.38 95 GLN A CA 1
ATOM 769 C C . GLN A 1 95 ? 18.338 -0.205 -13.338 1.00 90.38 95 GLN A C 1
ATOM 771 O O . GLN A 1 95 ? 18.332 -0.708 -14.458 1.00 90.38 95 GLN A O 1
ATOM 776 N N . TYR A 1 96 ? 17.265 0.407 -12.826 1.00 87.06 96 TYR A N 1
ATOM 777 C CA . TYR A 1 96 ? 15.915 0.395 -13.403 1.00 87.06 96 TYR A CA 1
ATOM 778 C C . TYR A 1 96 ? 15.451 1.803 -13.810 1.00 87.06 96 TYR A C 1
ATOM 780 O O . TYR A 1 96 ? 14.322 2.212 -13.551 1.00 87.06 96 TYR A O 1
ATOM 788 N N . VAL A 1 97 ? 16.335 2.610 -14.412 1.00 89.31 97 VAL A N 1
ATOM 789 C CA . VAL A 1 97 ? 16.058 4.032 -14.724 1.00 89.31 97 VAL A CA 1
ATOM 790 C C . VAL A 1 97 ? 14.802 4.216 -15.583 1.00 89.31 97 VAL A C 1
ATOM 792 O O . VAL A 1 97 ? 14.056 5.180 -15.403 1.00 89.31 97 VAL A O 1
ATOM 795 N N . LYS A 1 98 ? 14.567 3.323 -16.550 1.00 89.00 98 LYS A N 1
ATOM 796 C CA . LYS A 1 98 ? 13.424 3.425 -17.467 1.00 89.00 98 LYS A CA 1
ATOM 797 C C . LYS A 1 98 ? 12.117 3.103 -16.743 1.00 89.00 98 LYS A C 1
ATOM 799 O O . LYS A 1 98 ? 11.132 3.817 -16.916 1.00 89.00 98 LYS A O 1
ATOM 804 N N . GLU A 1 99 ? 12.131 2.062 -15.928 1.00 88.69 99 GLU A N 1
ATOM 805 C CA . GLU A 1 99 ? 11.002 1.578 -15.146 1.00 88.69 99 GLU A CA 1
ATOM 806 C C . GLU A 1 99 ? 10.655 2.580 -14.040 1.00 88.69 99 GLU A C 1
ATOM 808 O O . GLU A 1 99 ? 9.489 2.930 -13.891 1.00 88.69 99 GLU A O 1
ATOM 813 N N . ASN A 1 100 ? 11.655 3.156 -13.364 1.00 90.19 100 ASN A N 1
ATOM 814 C CA . ASN A 1 100 ? 11.459 4.180 -12.333 1.00 90.19 100 ASN A CA 1
ATOM 815 C C . ASN A 1 100 ? 10.757 5.439 -12.857 1.00 90.19 100 ASN A C 1
ATOM 817 O O . ASN A 1 100 ? 9.931 6.018 -12.155 1.00 90.19 100 ASN A O 1
ATOM 821 N N . LYS A 1 101 ? 10.967 5.822 -14.124 1.00 91.56 101 LYS A N 1
ATOM 822 C CA . LYS A 1 101 ? 10.170 6.897 -14.748 1.00 91.56 101 LYS A CA 1
ATOM 823 C C . LYS A 1 101 ? 8.688 6.531 -14.860 1.00 91.56 101 LYS A C 1
ATOM 825 O O . LYS A 1 101 ? 7.828 7.394 -14.692 1.00 91.56 101 LYS A O 1
ATOM 830 N N . ALA A 1 102 ? 8.381 5.273 -15.174 1.00 90.62 102 ALA A N 1
ATOM 831 C CA . ALA A 1 102 ? 7.005 4.797 -15.268 1.00 90.62 102 ALA A CA 1
ATOM 832 C C . ALA A 1 102 ? 6.358 4.653 -13.881 1.00 90.62 102 ALA A C 1
ATOM 834 O O . ALA A 1 102 ? 5.222 5.100 -13.715 1.00 90.62 102 ALA A O 1
ATOM 835 N N . ILE A 1 103 ? 7.097 4.123 -12.897 1.00 90.88 103 ILE A N 1
ATOM 836 C CA . ILE A 1 103 ? 6.692 4.039 -11.483 1.00 90.88 103 ILE A CA 1
ATOM 837 C C . ILE A 1 103 ? 6.320 5.434 -10.973 1.00 90.88 103 ILE A C 1
ATOM 839 O O . ILE A 1 103 ? 5.202 5.649 -10.507 1.00 90.88 103 ILE A O 1
ATOM 843 N N . GLN A 1 104 ? 7.213 6.411 -11.150 1.00 91.56 104 GLN A N 1
ATOM 844 C CA . GLN A 1 104 ? 7.002 7.780 -10.687 1.00 91.56 104 GLN A CA 1
ATOM 845 C C . GLN A 1 104 ? 5.755 8.415 -11.318 1.00 91.56 104 GLN A C 1
ATOM 847 O O . GLN A 1 104 ? 4.915 8.978 -10.618 1.00 91.56 104 GLN A O 1
ATOM 852 N N . LYS A 1 105 ? 5.559 8.244 -12.631 1.00 92.12 105 LYS A N 1
ATOM 853 C CA . LYS A 1 105 ? 4.356 8.734 -13.320 1.00 92.12 105 LYS A CA 1
ATOM 854 C C . LYS A 1 105 ? 3.074 8.066 -12.810 1.00 92.12 105 LYS A C 1
ATOM 856 O O . LYS A 1 105 ? 2.024 8.706 -12.764 1.00 92.12 105 LYS A O 1
ATOM 861 N N . ALA A 1 106 ? 3.122 6.779 -12.471 1.00 89.75 106 ALA A N 1
ATOM 862 C CA . ALA A 1 106 ? 1.977 6.070 -11.905 1.00 89.75 106 ALA A CA 1
ATOM 863 C C . ALA A 1 106 ? 1.654 6.552 -10.481 1.00 89.75 106 ALA A C 1
ATOM 865 O O . ALA A 1 106 ? 0.487 6.776 -10.161 1.00 89.75 106 ALA A O 1
ATOM 866 N N . LYS A 1 107 ? 2.683 6.786 -9.661 1.00 90.94 107 LYS A N 1
ATOM 867 C CA . LYS A 1 107 ? 2.574 7.352 -8.310 1.00 90.94 107 LYS A CA 1
ATOM 868 C C . LYS A 1 107 ? 1.955 8.748 -8.324 1.00 90.94 107 LYS A C 1
ATOM 870 O O . LYS A 1 107 ? 1.021 9.009 -7.575 1.00 90.94 107 LYS A O 1
ATOM 875 N N . GLU A 1 108 ? 2.401 9.610 -9.236 1.00 92.94 108 GLU A N 1
ATOM 876 C CA . GLU A 1 108 ? 1.834 10.951 -9.433 1.00 92.94 108 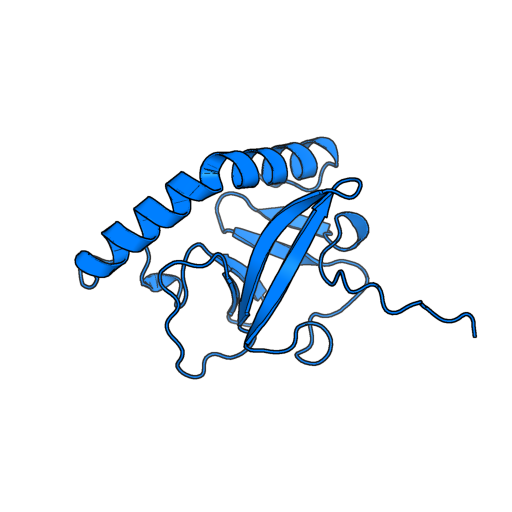GLU A CA 1
ATOM 877 C C . GLU A 1 108 ? 0.352 10.903 -9.815 1.00 92.94 108 GLU A C 1
ATOM 879 O O . GLU A 1 108 ? -0.451 11.647 -9.256 1.00 92.94 108 GLU A O 1
ATOM 884 N N . LYS A 1 109 ? -0.036 9.991 -10.717 1.00 91.50 109 LYS A N 1
ATOM 885 C CA . LYS A 1 109 ? -1.445 9.806 -11.098 1.00 91.50 109 LYS A CA 1
ATOM 886 C C . LYS A 1 109 ? -2.334 9.370 -9.934 1.00 91.50 109 LYS A C 1
ATOM 888 O O . LYS A 1 109 ? -3.500 9.732 -9.943 1.00 91.50 109 LYS A O 1
ATOM 893 N N . ARG A 1 110 ? -1.792 8.607 -8.977 1.00 90.69 110 ARG A N 1
ATOM 894 C CA . ARG A 1 110 ? -2.499 8.123 -7.777 1.00 90.69 110 ARG A CA 1
ATOM 895 C C . ARG A 1 110 ? -2.375 9.055 -6.568 1.00 90.69 110 ARG A C 1
ATOM 897 O O . ARG A 1 110 ? -2.840 8.708 -5.485 1.00 90.69 110 ARG A O 1
ATOM 904 N N . ALA A 1 111 ? -1.691 10.196 -6.690 1.00 91.50 111 ALA A N 1
ATOM 905 C CA . ALA A 1 111 ? -1.320 11.010 -5.532 1.00 91.50 111 ALA A CA 1
ATOM 906 C C . ALA A 1 111 ? -2.541 11.542 -4.764 1.00 91.50 111 ALA A C 1
ATOM 908 O O . ALA A 1 111 ? -2.516 11.603 -3.533 1.00 91.50 111 ALA A O 1
ATOM 909 N N . ALA A 1 112 ? -3.612 11.896 -5.481 1.00 89.44 112 ALA A N 1
ATOM 910 C CA . ALA A 1 112 ? -4.847 12.384 -4.878 1.00 89.44 112 ALA A CA 1
ATOM 911 C C . ALA A 1 112 ? -5.552 11.279 -4.079 1.00 89.44 112 ALA A C 1
ATOM 913 O O . ALA A 1 112 ? -5.871 11.476 -2.906 1.00 89.44 112 ALA A O 1
ATOM 914 N N . GLU A 1 113 ? -5.733 10.102 -4.679 1.00 89.06 113 GLU A N 1
ATOM 915 C CA . GLU A 1 113 ? -6.353 8.953 -4.021 1.00 89.06 113 GLU A CA 1
ATOM 916 C C . GLU A 1 113 ? -5.518 8.440 -2.844 1.00 89.06 113 GLU A C 1
ATOM 918 O O . GLU A 1 113 ? -6.055 8.093 -1.791 1.00 89.06 113 GLU A O 1
ATOM 923 N N . TRP A 1 114 ? -4.191 8.436 -2.994 1.00 91.81 114 TRP A N 1
ATOM 924 C CA . TRP A 1 114 ? -3.270 8.083 -1.920 1.00 91.81 114 TRP A CA 1
ATOM 925 C C . TRP A 1 114 ? -3.387 9.057 -0.744 1.00 91.81 114 TRP A C 1
ATOM 927 O O . TRP A 1 114 ? -3.486 8.632 0.407 1.00 91.81 114 TRP A O 1
ATOM 937 N N . GLY A 1 115 ? -3.442 10.363 -1.018 1.00 92.56 115 GLY A N 1
ATOM 938 C CA . GLY A 1 115 ? -3.664 11.385 0.005 1.00 92.56 115 GLY A CA 1
ATOM 939 C C . GLY A 1 115 ? -5.003 11.219 0.731 1.00 92.56 115 GLY A C 1
ATOM 940 O O . GLY A 1 115 ? -5.054 11.323 1.959 1.00 92.56 115 GLY A O 1
ATOM 941 N N . GLU A 1 116 ? -6.075 10.902 -0.001 1.00 91.12 116 GLU A N 1
ATOM 942 C CA . GLU A 1 116 ? -7.394 10.609 0.576 1.00 91.12 116 GLU A CA 1
ATOM 943 C C . GLU A 1 116 ? -7.337 9.377 1.495 1.00 91.12 116 GLU A C 1
ATOM 945 O O . GLU A 1 116 ? -7.809 9.434 2.633 1.00 91.12 116 GLU A O 1
ATOM 950 N N . PHE A 1 117 ? -6.676 8.302 1.056 1.00 90.38 117 PHE A N 1
ATOM 951 C CA . PHE A 1 117 ? -6.455 7.098 1.859 1.00 90.38 117 PHE A CA 1
ATOM 952 C C . PHE A 1 117 ? -5.725 7.398 3.178 1.00 90.38 117 PHE A C 1
ATOM 954 O O . PHE A 1 117 ? -6.213 7.021 4.248 1.00 90.38 117 PHE A O 1
ATOM 961 N N . LEU A 1 118 ? -4.603 8.126 3.135 1.00 93.38 118 LEU A N 1
ATOM 962 C CA . LEU A 1 118 ? -3.853 8.489 4.344 1.00 93.38 118 LEU A CA 1
ATOM 963 C C . LEU A 1 118 ? -4.670 9.384 5.285 1.00 93.38 118 LEU A C 1
ATOM 965 O O . LEU A 1 118 ? -4.676 9.164 6.497 1.00 93.38 118 LEU A O 1
ATOM 969 N N . SER A 1 119 ? -5.389 10.367 4.738 1.00 92.38 119 SER A N 1
ATOM 970 C CA . SER A 1 119 ? -6.251 11.271 5.510 1.00 92.38 119 SER A CA 1
ATOM 971 C C . SER A 1 119 ? -7.332 10.506 6.278 1.00 92.38 119 SER A C 1
ATOM 973 O O . SER A 1 119 ? -7.561 10.746 7.467 1.00 92.38 119 SER A O 1
ATOM 975 N N . ILE A 1 120 ? -7.954 9.521 5.629 1.00 90.00 120 ILE A N 1
ATOM 976 C CA . ILE A 1 120 ? -8.954 8.656 6.254 1.00 90.00 120 ILE A CA 1
ATOM 977 C C . ILE A 1 120 ? -8.322 7.813 7.363 1.00 90.00 120 ILE A C 1
ATOM 979 O O . ILE A 1 120 ? -8.837 7.794 8.479 1.00 90.00 120 ILE A O 1
ATOM 983 N N . LEU A 1 121 ? -7.187 7.158 7.113 1.00 91.75 121 LEU A N 1
ATOM 984 C CA . LEU A 1 121 ? -6.507 6.381 8.153 1.00 91.75 121 LEU A CA 1
ATOM 985 C C . LEU A 1 121 ? -6.133 7.247 9.359 1.00 91.75 121 LEU A C 1
ATOM 987 O O . LEU A 1 121 ? -6.327 6.824 10.499 1.00 91.75 121 LEU A O 1
ATOM 991 N N . LYS A 1 122 ? -5.664 8.477 9.121 1.00 94.75 122 LYS A N 1
ATOM 992 C CA . LYS A 1 122 ? -5.351 9.447 10.175 1.00 94.75 122 LYS A CA 1
ATOM 993 C C . LYS A 1 122 ? -6.587 9.805 10.994 1.00 94.75 122 LYS A C 1
ATOM 995 O O . LYS A 1 122 ? -6.548 9.718 12.218 1.00 94.75 122 LYS A O 1
ATOM 1000 N N . LYS A 1 123 ? -7.702 10.132 10.332 1.00 93.25 123 LYS A N 1
ATOM 1001 C CA . LYS A 1 123 ? -8.987 10.439 10.984 1.00 93.25 123 LYS A CA 1
ATOM 1002 C C . LYS A 1 123 ? -9.468 9.302 11.892 1.00 93.25 123 LYS A C 1
ATOM 1004 O O . LYS A 1 123 ? -10.093 9.564 12.914 1.00 93.25 123 LYS A O 1
ATOM 1009 N N . HIS A 1 124 ? -9.176 8.057 11.525 1.00 91.12 124 HIS A N 1
ATOM 1010 C CA . HIS A 1 124 ? -9.575 6.867 12.275 1.00 91.12 124 HIS A CA 1
ATOM 1011 C C . HIS A 1 124 ? -8.508 6.368 13.269 1.00 91.12 124 HIS A C 1
ATOM 1013 O O . HIS A 1 124 ? -8.704 5.319 13.877 1.00 91.12 124 HIS A O 1
ATOM 1019 N N . GLY A 1 125 ? -7.392 7.088 13.451 1.00 94.62 125 GLY A N 1
ATOM 1020 C CA . GLY A 1 125 ? -6.323 6.698 14.381 1.00 94.62 125 GLY A CA 1
ATOM 1021 C C . GLY A 1 125 ? -5.530 5.460 13.946 1.00 94.62 125 GLY A C 1
ATOM 1022 O O . GLY A 1 125 ? -4.947 4.778 14.782 1.00 94.62 125 GLY A O 1
ATOM 1023 N N . LYS A 1 126 ? -5.531 5.151 12.645 1.00 94.62 126 LYS A N 1
ATOM 1024 C CA . LYS A 1 126 ? -4.899 3.961 12.050 1.00 94.62 126 LYS A CA 1
ATOM 1025 C C . LYS A 1 126 ? -3.617 4.284 11.277 1.00 94.62 126 LYS A C 1
ATOM 1027 O O . LYS A 1 126 ? -2.934 3.365 10.836 1.00 94.62 126 LYS A O 1
ATOM 1032 N N . LEU A 1 127 ? -3.292 5.563 11.089 1.00 96.62 127 LEU A N 1
ATOM 1033 C CA . LEU A 1 127 ? -2.059 5.998 10.432 1.00 96.62 127 LEU A CA 1
ATOM 1034 C C . LEU A 1 127 ? -0.917 6.135 11.447 1.00 96.62 127 LEU A C 1
ATOM 1036 O O . LEU A 1 127 ? -1.084 6.786 12.475 1.00 96.62 127 LEU A O 1
ATOM 1040 N N . ILE A 1 128 ? 0.238 5.562 11.122 1.00 96.88 128 ILE A N 1
ATOM 1041 C CA . ILE A 1 128 ? 1.516 5.787 11.801 1.00 96.88 128 ILE A CA 1
ATOM 1042 C C . ILE A 1 128 ? 2.362 6.663 10.869 1.00 96.88 128 ILE A C 1
ATOM 1044 O O . ILE A 1 128 ? 2.607 6.271 9.723 1.00 96.88 128 ILE A O 1
ATOM 1048 N N . GLU A 1 129 ? 2.741 7.850 11.347 1.00 90.88 129 GLU A N 1
ATOM 1049 C CA . GLU A 1 129 ? 3.510 8.865 10.604 1.00 90.88 129 GLU A CA 1
ATOM 1050 C C . GLU A 1 129 ? 5.023 8.690 10.737 1.00 90.88 129 GLU A C 1
ATOM 1052 O O . GLU A 1 129 ? 5.500 8.245 11.805 1.00 90.88 129 GLU A O 1
#